Protein AF-A0A2G9X441-F1 (afdb_monomer)

Radius of gyration: 13.85 Å; Cα contacts (8 Å, |Δi|>4): 157; chains: 1; bounding box: 32×36×33 Å

Nearest PDB structures (foldseek):
  3ijd-assembly2_A  TM=2.711E-01  e=7.053E+00  Acetivibrio thermocellus ATCC 27405

Organism: NCBI:txid2023338

InterPro domains:
  IPR052552 YeaO-like [PF22752] (8-119)
  IPR052552 YeaO-like [PTHR36849] (8-117)

Structure (mmCIF, N/CA/C/O backbone):
data_AF-A0A2G9X441-F1
#
_entry.id   AF-A0A2G9X441-F1
#
loop_
_atom_site.group_PDB
_atom_site.id
_atom_site.type_symbol
_atom_site.label_atom_id
_atom_site.label_alt_id
_atom_site.label_comp_id
_atom_site.label_asym_id
_atom_site.label_entity_id
_atom_site.label_seq_id
_atom_site.pdbx_PDB_ins_code
_atom_site.Cartn_x
_atom_site.Cartn_y
_atom_site.Cartn_z
_atom_site.occupancy
_atom_site.B_iso_or_equiv
_atom_site.auth_seq_id
_atom_site.auth_comp_id
_atom_site.auth_asym_id
_atom_site.auth_atom_id
_atom_site.pdbx_PDB_model_num
ATOM 1 N N . MET A 1 1 ? -4.594 18.117 15.172 1.00 55.75 1 MET A N 1
ATOM 2 C CA . MET A 1 1 ? -5.481 16.951 14.947 1.00 55.75 1 MET A CA 1
ATOM 3 C C . MET A 1 1 ? -4.735 15.705 15.397 1.00 55.75 1 MET A C 1
ATOM 5 O O . MET A 1 1 ? -3.513 15.711 15.325 1.00 55.75 1 MET A O 1
ATOM 9 N N . ALA A 1 2 ? -5.420 14.692 15.931 1.00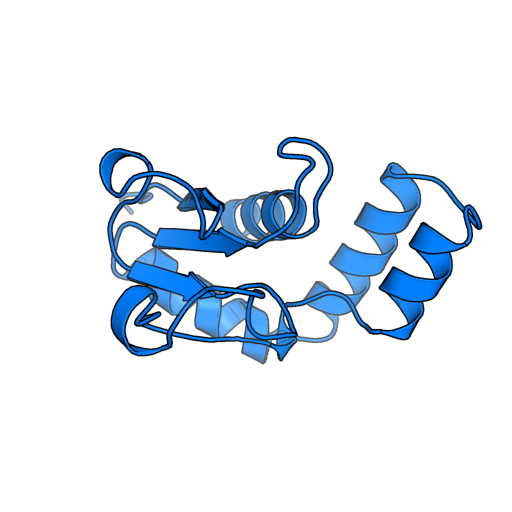 64.19 2 ALA A N 1
ATOM 10 C CA . ALA A 1 2 ? -4.759 13.449 16.327 1.00 64.19 2 ALA A CA 1
ATOM 11 C C . ALA A 1 2 ? -4.332 12.679 15.069 1.00 64.19 2 ALA A C 1
ATOM 13 O O . ALA A 1 2 ? -5.154 12.456 14.184 1.00 64.19 2 ALA A O 1
ATOM 14 N N . ARG A 1 3 ? -3.053 12.301 14.984 1.00 84.50 3 ARG A N 1
ATOM 15 C CA . ARG A 1 3 ? -2.543 11.442 13.914 1.00 84.50 3 ARG A CA 1
ATOM 16 C C . ARG A 1 3 ? -2.725 9.992 14.342 1.00 84.50 3 ARG A C 1
ATOM 18 O O . ARG A 1 3 ? -2.120 9.556 15.320 1.00 84.50 3 ARG A O 1
ATOM 25 N N . PHE A 1 4 ? -3.595 9.273 13.643 1.00 94.62 4 PHE A N 1
ATOM 26 C CA . PHE A 1 4 ? -3.791 7.847 13.871 1.00 94.62 4 PHE A CA 1
ATOM 27 C C . PHE A 1 4 ? -2.622 7.035 13.293 1.00 94.62 4 PHE A C 1
ATOM 29 O O . PHE A 1 4 ? -1.976 7.486 12.344 1.00 94.62 4 PHE A O 1
ATOM 36 N N . PRO A 1 5 ? -2.327 5.849 13.850 1.00 95.31 5 PRO A N 1
ATOM 37 C CA . PRO A 1 5 ? -1.275 4.994 13.321 1.00 95.31 5 PRO A CA 1
ATOM 38 C C . PRO A 1 5 ? -1.645 4.453 11.932 1.00 95.31 5 PRO A C 1
ATOM 40 O O . PRO A 1 5 ? -2.768 3.990 11.716 1.00 95.31 5 PRO A O 1
ATOM 43 N N . LEU A 1 6 ? -0.668 4.480 11.020 1.00 97.00 6 LEU A N 1
ATOM 44 C CA . LEU A 1 6 ? -0.733 3.866 9.696 1.00 97.00 6 LEU A CA 1
ATOM 45 C C . LEU A 1 6 ? 0.282 2.717 9.622 1.00 97.00 6 LEU A C 1
ATOM 47 O O . LEU A 1 6 ? 1.493 2.933 9.595 1.00 97.00 6 LEU A O 1
ATOM 51 N N . ILE A 1 7 ? -0.218 1.485 9.625 1.00 96.44 7 ILE A N 1
ATOM 52 C CA . ILE A 1 7 ? 0.581 0.261 9.763 1.00 96.44 7 ILE A CA 1
ATOM 53 C C . ILE A 1 7 ? 0.669 -0.447 8.412 1.00 96.44 7 ILE A C 1
ATOM 55 O O . ILE A 1 7 ? -0.285 -0.441 7.641 1.00 96.44 7 ILE A O 1
ATOM 59 N N . VAL A 1 8 ? 1.798 -1.095 8.129 1.00 97.31 8 VAL A N 1
ATOM 60 C CA . VAL A 1 8 ? 1.921 -2.048 7.016 1.00 97.31 8 VAL A CA 1
ATOM 61 C C . VAL A 1 8 ? 1.970 -3.450 7.607 1.00 97.31 8 VAL A C 1
ATOM 63 O O . VAL A 1 8 ? 2.833 -3.737 8.436 1.00 97.31 8 VAL A O 1
ATOM 66 N N . ALA A 1 9 ? 1.066 -4.324 7.173 1.00 96.25 9 ALA A N 1
ATOM 67 C CA . ALA A 1 9 ? 1.029 -5.719 7.598 1.00 96.25 9 ALA A CA 1
ATOM 68 C C . ALA A 1 9 ? 0.872 -6.645 6.394 1.00 96.25 9 ALA A C 1
ATOM 70 O O . ALA A 1 9 ? 0.283 -6.285 5.368 1.00 96.25 9 ALA A O 1
ATOM 71 N N . ARG A 1 10 ? 1.384 -7.872 6.512 1.00 96.31 10 ARG A N 1
ATOM 72 C CA . ARG A 1 10 ? 1.138 -8.878 5.483 1.00 96.31 10 ARG A CA 1
ATOM 73 C C . ARG A 1 10 ? -0.237 -9.497 5.685 1.00 96.31 10 ARG A C 1
ATOM 75 O O . ARG A 1 10 ? -0.662 -9.746 6.803 1.00 96.31 10 ARG A O 1
ATOM 82 N N . VAL A 1 11 ? -0.887 -9.894 4.598 1.00 95.69 11 VAL A N 1
ATOM 83 C CA . VAL A 1 11 ? -2.161 -10.646 4.647 1.00 95.69 11 VAL A CA 1
ATOM 84 C C . VAL A 1 11 ? -2.051 -12.029 5.308 1.00 95.69 11 VAL A C 1
ATOM 86 O O . VAL A 1 11 ? -3.058 -12.695 5.551 1.00 95.69 11 VAL A O 1
ATOM 89 N N . TYR A 1 12 ? -0.821 -12.482 5.548 1.00 93.81 12 TYR A N 1
ATOM 90 C CA . TYR A 1 12 ? -0.497 -13.738 6.218 1.00 93.81 12 TYR A CA 1
ATOM 91 C C . TYR A 1 12 ? -0.138 -13.541 7.693 1.00 93.81 12 TYR A C 1
ATOM 93 O O . TYR A 1 12 ? -0.024 -14.538 8.404 1.00 93.81 12 TYR A O 1
ATOM 101 N N . ASP A 1 13 ? 0.052 -12.293 8.125 1.00 92.88 13 ASP A N 1
ATOM 102 C CA . ASP A 1 13 ? 0.388 -11.967 9.506 1.00 92.88 13 ASP A CA 1
ATOM 103 C C . ASP A 1 13 ? -0.805 -12.238 10.429 1.00 92.88 13 ASP A C 1
ATOM 105 O O . ASP A 1 13 ? -1.958 -12.269 9.972 1.00 92.88 13 ASP A O 1
ATOM 109 N N . PRO A 1 14 ? -0.543 -12.498 11.719 1.00 89.50 14 PRO A N 1
ATOM 110 C CA . PRO A 1 14 ? -1.606 -12.752 12.671 1.00 89.50 14 PRO A CA 1
ATOM 111 C C . PRO A 1 14 ? -2.349 -11.433 13.002 1.00 89.50 14 PRO A C 1
ATOM 113 O O . PRO A 1 14 ? -1.775 -10.353 12.844 1.00 89.50 14 PRO A O 1
ATOM 116 N N . PRO A 1 15 ? -3.630 -11.478 13.417 1.00 85.31 15 PRO A N 1
ATOM 117 C CA . PRO A 1 15 ? -4.471 -10.281 13.560 1.00 85.31 15 PRO A CA 1
ATOM 118 C C . PRO A 1 15 ? -3.916 -9.201 14.499 1.00 85.31 15 PRO A C 1
ATOM 120 O O . PRO A 1 15 ? -4.233 -8.028 14.340 1.00 85.31 15 PRO A O 1
ATOM 123 N N . GLU A 1 16 ? -3.072 -9.577 15.458 1.00 88.75 16 GLU A N 1
ATOM 124 C CA . GLU A 1 16 ? -2.440 -8.682 16.430 1.00 88.75 16 GLU A CA 1
ATOM 125 C C . GLU A 1 16 ? -1.468 -7.687 15.778 1.00 88.75 16 GLU A C 1
ATOM 127 O O . GLU A 1 16 ? -1.114 -6.682 16.391 1.00 88.75 16 GLU A O 1
ATOM 132 N N . SER A 1 17 ? -1.041 -7.935 14.533 1.00 84.88 17 SER A N 1
ATOM 133 C CA . SER A 1 17 ? -0.222 -6.997 13.761 1.00 84.88 17 SER A CA 1
ATOM 134 C C . SER A 1 17 ? -1.041 -5.915 13.047 1.00 84.88 17 SER A C 1
ATOM 136 O O . SER A 1 17 ? -0.475 -5.154 12.262 1.00 84.88 17 SER A O 1
ATOM 138 N N . MET A 1 18 ? -2.364 -5.891 13.226 1.00 91.69 18 MET A N 1
ATOM 139 C CA . MET A 1 18 ? -3.292 -5.037 12.486 1.00 91.69 18 MET A CA 1
ATOM 140 C C . MET A 1 18 ? -4.114 -4.176 13.449 1.00 91.69 18 MET A C 1
ATOM 142 O O . MET A 1 18 ? -4.438 -4.583 14.563 1.00 91.69 18 MET A O 1
ATOM 146 N N . ALA A 1 19 ? -4.464 -2.970 13.013 1.00 93.62 19 ALA A N 1
ATOM 147 C CA . ALA A 1 19 ? -5.344 -2.067 13.741 1.00 93.62 19 ALA A CA 1
ATOM 148 C C . ALA A 1 19 ? -6.231 -1.256 12.789 1.00 93.62 19 ALA A C 1
ATOM 150 O O . ALA A 1 19 ? -5.793 -0.820 11.721 1.00 93.62 19 ALA A O 1
ATOM 151 N N . GLY A 1 20 ? -7.463 -1.009 13.238 1.00 96.25 20 GLY A N 1
ATOM 152 C CA . GLY A 1 20 ? -8.451 -0.194 12.536 1.00 96.25 20 GLY A CA 1
ATOM 153 C C . GLY A 1 20 ? -8.839 -0.749 11.169 1.00 96.25 20 GLY A C 1
ATOM 154 O O . GLY A 1 20 ? -9.062 -1.948 11.040 1.00 96.25 20 GLY A O 1
ATOM 155 N N . ALA A 1 21 ? -8.977 0.130 10.175 1.00 97.69 21 ALA A N 1
ATOM 156 C CA . ALA A 1 21 ? -9.466 -0.253 8.854 1.00 97.69 21 ALA A CA 1
ATOM 157 C C . ALA A 1 21 ? -8.397 -0.993 8.037 1.00 97.69 21 ALA A C 1
ATOM 159 O O . ALA A 1 21 ? -7.223 -0.622 8.030 1.00 97.69 21 ALA A O 1
ATOM 160 N N . HIS A 1 22 ? -8.814 -2.017 7.305 1.00 97.88 22 HIS A N 1
ATOM 161 C CA . HIS A 1 22 ? -7.962 -2.870 6.489 1.00 97.88 22 HIS A CA 1
ATOM 162 C C . HIS A 1 22 ? -8.060 -2.489 5.008 1.00 97.88 22 HIS A C 1
ATOM 164 O O . HIS A 1 22 ? -9.048 -2.793 4.338 1.00 97.88 22 HIS A O 1
ATOM 170 N N . LEU A 1 23 ? -7.009 -1.870 4.468 1.00 98.31 23 LEU A N 1
ATOM 171 C CA . LEU A 1 23 ? -6.921 -1.507 3.051 1.00 98.31 23 LEU A CA 1
ATOM 172 C C . LEU A 1 23 ? -6.038 -2.518 2.319 1.00 98.31 23 LEU A C 1
ATOM 174 O O . LEU A 1 23 ? -4.835 -2.578 2.566 1.00 98.31 23 LEU A O 1
ATOM 178 N N . LEU A 1 24 ? -6.594 -3.303 1.392 1.00 98.12 24 LEU A N 1
ATOM 179 C CA . LEU A 1 24 ? -5.774 -4.156 0.526 1.00 98.12 24 LEU A CA 1
ATOM 180 C C . LEU A 1 24 ? -5.063 -3.281 -0.508 1.00 98.12 24 LEU A C 1
ATOM 182 O O . LEU A 1 24 ? -5.708 -2.695 -1.372 1.00 98.12 24 LEU A O 1
ATOM 186 N N . VAL A 1 25 ? -3.735 -3.221 -0.453 1.00 97.69 25 VAL A N 1
ATOM 187 C CA . VAL A 1 25 ? -2.915 -2.372 -1.336 1.00 97.69 25 VAL A CA 1
ATOM 188 C C . VAL A 1 25 ? -2.055 -3.186 -2.297 1.00 97.69 25 VAL A C 1
ATOM 190 O O . VAL A 1 25 ? -1.025 -2.733 -2.783 1.00 97.69 25 VAL A O 1
ATOM 193 N N . ASP A 1 26 ? -2.504 -4.394 -2.626 1.00 96.25 26 ASP A N 1
ATOM 194 C CA . ASP A 1 26 ? -1.984 -5.162 -3.751 1.00 96.25 26 ASP A CA 1
ATOM 195 C C . ASP A 1 26 ? -2.969 -5.121 -4.907 1.00 96.25 26 ASP A C 1
ATOM 197 O O . ASP A 1 26 ? -4.170 -5.287 -4.723 1.00 96.25 26 ASP A O 1
ATOM 201 N N . ARG A 1 27 ? -2.479 -4.973 -6.139 1.00 93.94 27 ARG A N 1
ATOM 202 C CA . ARG A 1 27 ? -3.363 -4.932 -7.315 1.00 93.94 27 ARG A CA 1
ATOM 203 C C . ARG A 1 27 ? -4.161 -6.224 -7.505 1.00 93.94 27 ARG A C 1
ATOM 205 O O . ARG A 1 27 ? -5.281 -6.206 -8.019 1.00 93.94 27 ARG A O 1
ATOM 212 N N . LEU A 1 28 ? -3.546 -7.348 -7.146 1.00 93.50 28 LEU A N 1
ATOM 213 C CA . LEU A 1 28 ? -4.103 -8.686 -7.287 1.00 93.50 28 LEU A CA 1
ATOM 214 C C . LEU A 1 28 ? -4.508 -9.224 -5.923 1.00 93.50 28 LEU A C 1
ATOM 216 O O . LEU A 1 28 ? -3.903 -8.903 -4.906 1.00 93.50 28 LEU A O 1
ATOM 220 N N . TRP A 1 29 ? -5.527 -10.077 -5.928 1.00 95.44 29 TRP A N 1
ATOM 221 C CA . TRP A 1 29 ? -5.929 -10.772 -4.719 1.00 95.44 29 TRP A CA 1
ATOM 222 C C . TRP A 1 29 ? -4.802 -11.718 -4.252 1.00 95.44 29 TRP A C 1
ATOM 224 O O . TRP A 1 29 ? -4.274 -12.463 -5.088 1.00 95.44 29 TRP A O 1
ATOM 234 N N . PRO A 1 30 ? -4.431 -11.731 -2.957 1.00 94.88 30 PRO A N 1
ATOM 235 C CA . PRO A 1 30 ? -3.364 -12.591 -2.461 1.00 94.88 30 PRO A CA 1
ATOM 236 C C . PRO A 1 30 ? -3.665 -14.080 -2.638 1.00 94.88 30 PRO A C 1
ATOM 238 O O . PRO A 1 30 ? -4.780 -14.551 -2.399 1.00 94.88 30 PRO A O 1
ATOM 241 N N . ARG A 1 31 ? -2.648 -14.851 -3.025 1.00 94.75 31 ARG A N 1
ATOM 242 C CA . ARG A 1 31 ? -2.788 -16.300 -3.220 1.00 94.75 31 ARG A CA 1
ATOM 243 C C . ARG A 1 31 ? -3.056 -17.003 -1.888 1.00 94.75 31 ARG A C 1
ATOM 245 O O . ARG A 1 31 ? -2.485 -16.652 -0.865 1.00 94.75 31 ARG A O 1
ATOM 252 N N . GLY A 1 32 ? -3.923 -18.015 -1.908 1.00 95.00 32 GLY A N 1
ATOM 253 C CA . GLY A 1 32 ? -4.225 -18.831 -0.723 1.00 95.00 32 GLY A CA 1
ATOM 254 C C . GLY A 1 32 ? -5.027 -18.120 0.375 1.00 95.00 32 GLY A C 1
ATOM 255 O O . GLY A 1 32 ? -5.303 -18.722 1.410 1.00 95.00 32 GLY A O 1
ATOM 256 N N . ILE A 1 33 ? -5.440 -16.867 0.166 1.00 94.44 33 ILE A N 1
ATOM 257 C CA . ILE A 1 33 ? -6.291 -16.125 1.096 1.00 94.44 33 ILE A CA 1
ATOM 258 C C . ILE A 1 33 ? -7.722 -16.115 0.566 1.00 94.44 33 ILE A C 1
ATOM 260 O O . ILE A 1 33 ? -7.965 -15.756 -0.583 1.00 94.44 33 ILE A O 1
ATOM 264 N N . SER A 1 34 ? -8.699 -16.496 1.388 1.00 93.06 34 SER A N 1
ATOM 265 C CA . SER A 1 34 ? -10.110 -16.410 1.004 1.00 93.06 34 SER A CA 1
ATOM 266 C C . SER A 1 34 ? -10.657 -14.995 1.225 1.00 93.06 34 SER A C 1
ATOM 268 O O . SER A 1 34 ? -10.233 -14.285 2.139 1.00 93.06 34 SER A O 1
ATOM 270 N N . LYS A 1 35 ? -11.662 -14.590 0.435 1.00 88.81 35 LYS A N 1
ATOM 271 C CA . LYS A 1 35 ? -12.381 -13.317 0.647 1.00 88.81 35 LYS A CA 1
ATOM 272 C C . LYS A 1 35 ? -12.999 -13.218 2.039 1.00 88.81 35 LYS A C 1
ATOM 274 O O . LYS A 1 35 ? -12.982 -12.151 2.638 1.00 88.81 35 LYS A O 1
ATOM 279 N N . ALA A 1 36 ? -13.495 -14.344 2.552 1.00 89.31 36 ALA A N 1
ATOM 280 C CA . ALA A 1 36 ? -14.085 -14.435 3.881 1.00 89.31 36 ALA A CA 1
ATOM 281 C C . ALA A 1 36 ? -13.062 -14.257 5.011 1.00 89.31 36 ALA A C 1
ATOM 283 O O . ALA A 1 36 ? -13.454 -13.795 6.078 1.00 89.31 36 ALA A O 1
ATOM 284 N N . ARG A 1 37 ? -11.791 -14.610 4.775 1.00 87.44 37 ARG A N 1
ATOM 285 C CA . ARG A 1 37 ? -10.692 -14.405 5.724 1.00 87.44 37 ARG A CA 1
ATOM 286 C C . ARG A 1 37 ? -10.199 -12.961 5.715 1.00 87.44 37 ARG A C 1
ATOM 288 O O . ARG A 1 37 ? -10.007 -12.403 6.782 1.00 87.44 37 ARG A O 1
ATOM 295 N N . LEU A 1 38 ? -9.964 -12.383 4.534 1.00 89.81 38 LEU A N 1
ATOM 296 C CA . LEU A 1 38 ? -9.308 -11.074 4.446 1.00 89.81 38 LEU A CA 1
ATOM 297 C C . LEU A 1 38 ? -10.246 -9.900 4.718 1.00 89.81 38 LEU A C 1
ATOM 299 O O . LEU A 1 38 ? -9.828 -8.961 5.376 1.00 89.81 38 LEU A O 1
ATOM 303 N N . ARG A 1 39 ? -11.474 -9.954 4.174 1.00 91.94 39 ARG A N 1
ATOM 304 C CA . ARG A 1 39 ? -12.529 -8.927 4.302 1.00 91.94 39 ARG A CA 1
ATOM 305 C C . ARG A 1 39 ? -11.982 -7.493 4.440 1.00 91.94 39 ARG A C 1
ATOM 307 O O . ARG A 1 39 ? -12.215 -6.873 5.472 1.00 91.94 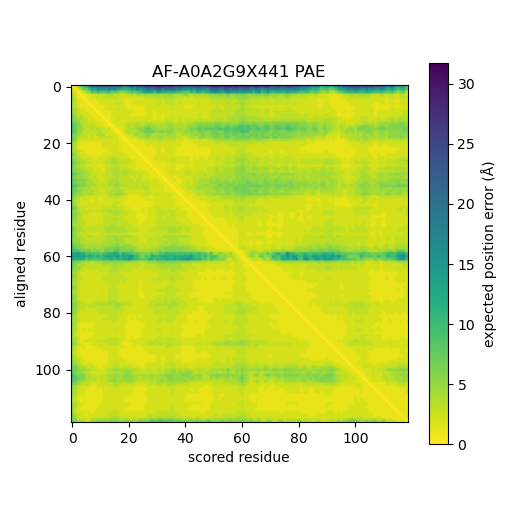39 ARG A O 1
ATOM 314 N N . PRO A 1 40 ? -11.236 -6.985 3.442 1.00 96.38 40 PRO A N 1
ATOM 315 C CA . PRO A 1 40 ? -10.722 -5.629 3.529 1.00 96.38 40 PRO A CA 1
ATOM 316 C C . PRO A 1 40 ? -11.890 -4.635 3.500 1.00 96.38 40 PRO A C 1
ATOM 318 O O . PRO A 1 40 ? -12.854 -4.841 2.756 1.00 96.38 40 PRO A O 1
ATOM 321 N N . ASP A 1 41 ? -11.782 -3.567 4.283 1.00 97.94 41 ASP A N 1
ATOM 322 C CA . ASP A 1 41 ? -12.727 -2.448 4.280 1.00 97.94 41 ASP A CA 1
ATOM 323 C C . ASP A 1 41 ? -12.666 -1.676 2.957 1.00 97.94 41 ASP A C 1
ATOM 325 O O . ASP A 1 41 ? -13.668 -1.124 2.501 1.00 97.94 41 ASP A O 1
ATOM 329 N N . ASP A 1 42 ? -11.497 -1.682 2.305 1.00 98.00 42 ASP A N 1
ATOM 330 C CA . ASP A 1 42 ? -11.324 -1.121 0.971 1.00 98.00 42 ASP A CA 1
ATOM 331 C C . ASP A 1 42 ? -10.232 -1.828 0.148 1.00 98.00 42 ASP A C 1
ATOM 333 O O . ASP A 1 42 ? -9.319 -2.468 0.673 1.00 98.00 42 ASP A O 1
ATOM 337 N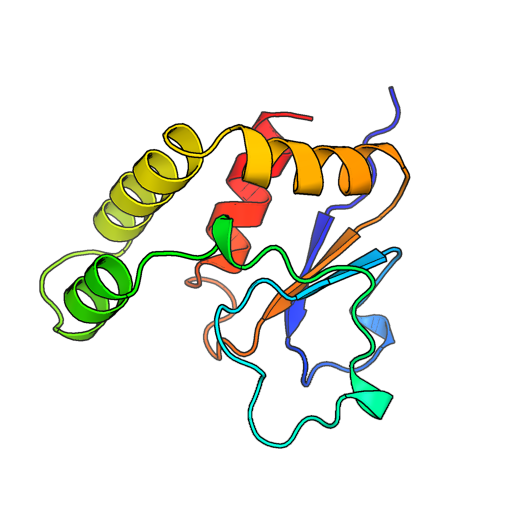 N . TRP A 1 43 ? -10.300 -1.673 -1.174 1.00 97.69 43 TRP A N 1
ATOM 338 C CA . TRP A 1 43 ? -9.307 -2.178 -2.119 1.00 97.69 43 TRP A CA 1
ATOM 339 C C . TRP A 1 43 ? -8.965 -1.124 -3.190 1.00 97.69 43 TRP A C 1
ATOM 341 O O . TRP A 1 43 ? -9.377 -1.268 -4.348 1.00 97.69 43 TRP A O 1
ATOM 351 N N . PRO A 1 44 ? -8.213 -0.063 -2.829 1.00 96.69 44 PRO A N 1
ATOM 352 C CA . PRO A 1 44 ? -7.830 1.015 -3.741 1.00 96.69 44 PRO A CA 1
ATOM 353 C C . PRO A 1 44 ? -6.710 0.554 -4.690 1.00 96.69 44 PRO A C 1
ATOM 355 O O . PRO A 1 44 ? -5.534 0.863 -4.526 1.00 96.69 44 PRO A O 1
ATOM 358 N N . LYS A 1 45 ? -7.050 -0.229 -5.716 1.00 96.12 45 LYS A N 1
ATOM 359 C CA . LYS A 1 45 ? -6.075 -0.763 -6.690 1.00 96.12 45 LYS A CA 1
ATOM 360 C C . LYS A 1 45 ? -5.313 0.331 -7.431 1.00 96.12 45 LYS A C 1
ATOM 362 O O . LYS A 1 45 ? -4.237 0.083 -7.974 1.00 96.12 45 LYS A O 1
ATOM 367 N N . GLU A 1 46 ? -5.898 1.511 -7.506 1.00 96.69 46 GLU A N 1
ATOM 368 C CA . GLU A 1 46 ? -5.400 2.667 -8.224 1.00 96.69 46 GLU A CA 1
ATOM 369 C C . GLU A 1 46 ? -4.226 3.350 -7.514 1.00 96.69 46 GLU A C 1
ATOM 371 O O . GLU A 1 46 ? -3.476 4.055 -8.182 1.00 96.69 46 GLU A O 1
ATOM 376 N N . VAL A 1 47 ? -4.021 3.106 -6.209 1.00 97.44 47 VAL A N 1
ATOM 377 C CA . VAL A 1 47 ? -2.796 3.539 -5.513 1.00 97.44 47 VAL A CA 1
ATOM 378 C C . VAL A 1 47 ? -1.659 2.532 -5.634 1.00 97.44 47 VAL A C 1
ATOM 380 O O . VAL A 1 47 ? -0.594 2.788 -5.111 1.00 97.44 47 VAL A O 1
ATOM 383 N N . THR A 1 48 ? -1.853 1.380 -6.278 1.00 96.94 48 THR A N 1
ATOM 384 C CA . THR A 1 48 ? -0.791 0.366 -6.417 1.00 96.94 48 THR A CA 1
ATOM 385 C C . THR A 1 48 ? 0.098 0.670 -7.620 1.00 96.94 48 THR A C 1
ATOM 387 O O . THR A 1 48 ? -0.418 1.188 -8.615 1.00 96.94 48 THR A O 1
ATOM 390 N N . PRO A 1 49 ? 1.398 0.312 -7.587 1.00 97.00 49 PRO A N 1
ATOM 391 C CA . PRO A 1 49 ? 2.292 0.592 -8.701 1.00 97.00 49 PRO A CA 1
ATOM 392 C C . PRO A 1 49 ? 1.789 -0.085 -9.975 1.00 97.00 49 PRO A C 1
ATOM 394 O O . PRO A 1 49 ? 1.249 -1.206 -9.950 1.00 97.00 49 PRO A O 1
ATOM 397 N N . SER A 1 50 ? 1.974 0.587 -11.106 1.00 96.50 50 SER A N 1
ATOM 398 C CA . SER A 1 50 ? 1.508 0.088 -12.392 1.00 96.50 50 SER A CA 1
ATOM 399 C C . SER A 1 50 ? 2.136 -1.265 -12.742 1.00 96.50 50 SER A C 1
ATOM 401 O O . SER A 1 50 ? 3.161 -1.703 -12.209 1.00 96.50 50 SER A O 1
ATOM 403 N N . THR A 1 51 ? 1.501 -1.995 -13.660 1.00 94.81 51 THR A N 1
ATOM 404 C CA . THR A 1 51 ? 2.089 -3.240 -14.174 1.00 94.81 51 THR A CA 1
ATOM 405 C C . THR A 1 51 ? 3.430 -2.981 -14.856 1.00 94.81 51 THR A C 1
ATOM 407 O O . THR A 1 51 ? 4.350 -3.761 -14.637 1.00 94.81 51 THR A O 1
ATOM 410 N N . ALA A 1 52 ? 3.554 -1.882 -15.606 1.00 95.56 52 ALA A N 1
ATOM 411 C CA . ALA A 1 52 ? 4.794 -1.515 -16.280 1.00 95.56 52 ALA A CA 1
ATOM 412 C C . ALA A 1 52 ? 5.919 -1.236 -15.274 1.00 95.56 52 ALA A C 1
ATOM 414 O O . ALA A 1 52 ? 7.000 -1.805 -15.406 1.00 95.56 52 ALA A O 1
ATOM 415 N N . LEU A 1 53 ? 5.649 -0.451 -14.224 1.00 95.88 53 LEU A N 1
ATOM 416 C CA . LEU A 1 53 ? 6.646 -0.132 -13.202 1.00 95.88 53 LEU A CA 1
ATOM 417 C C . LEU A 1 53 ? 7.107 -1.378 -12.431 1.00 95.88 53 LEU A C 1
ATOM 419 O O . LEU A 1 53 ? 8.303 -1.576 -12.223 1.00 95.88 53 LEU A O 1
ATOM 423 N N . ARG A 1 54 ? 6.172 -2.262 -12.059 1.00 92.81 54 ARG A N 1
ATOM 424 C CA . ARG A 1 54 ? 6.509 -3.539 -11.408 1.00 92.81 54 ARG A CA 1
ATOM 425 C C . ARG A 1 54 ? 7.348 -4.443 -12.309 1.00 92.81 54 ARG A C 1
ATOM 427 O O . ARG A 1 54 ? 8.310 -5.034 -11.836 1.00 92.81 54 ARG A O 1
ATOM 434 N N . GLN A 1 55 ? 6.991 -4.566 -13.589 1.00 93.38 55 GLN A N 1
ATOM 435 C CA . GLN A 1 55 ? 7.749 -5.376 -14.549 1.00 93.38 55 GLN A CA 1
ATOM 436 C C . GLN A 1 55 ? 9.159 -4.831 -14.759 1.00 93.38 55 GLN A C 1
ATOM 438 O O . GLN A 1 55 ? 10.104 -5.609 -14.770 1.00 93.38 55 GLN A O 1
ATOM 443 N N . TRP A 1 56 ? 9.295 -3.510 -14.878 1.00 95.50 56 TRP A N 1
ATOM 444 C CA . TRP A 1 56 ? 10.587 -2.846 -14.992 1.00 95.50 56 TRP A CA 1
ATOM 445 C C . TRP A 1 56 ? 11.480 -3.139 -13.776 1.00 95.50 56 TRP A C 1
ATOM 447 O O . TRP A 1 56 ? 12.608 -3.592 -13.946 1.00 95.50 56 TRP A O 1
ATOM 457 N N . PHE A 1 57 ? 10.962 -2.985 -12.554 1.00 91.19 57 PHE A N 1
ATOM 458 C CA . PHE A 1 57 ? 11.747 -3.238 -11.341 1.00 91.19 57 PHE A CA 1
ATOM 459 C C . PHE A 1 57 ? 12.140 -4.715 -11.186 1.00 91.19 57 PHE A C 1
ATOM 461 O O . PHE A 1 57 ? 13.277 -5.018 -10.847 1.00 91.19 57 PHE A O 1
ATOM 468 N N . HIS A 1 58 ? 11.230 -5.645 -11.497 1.00 88.19 58 HIS A N 1
ATOM 469 C CA . HIS A 1 58 ? 11.506 -7.087 -11.434 1.00 88.19 58 HIS A CA 1
ATOM 470 C C . HIS A 1 58 ? 12.396 -7.617 -12.565 1.00 88.19 58 HIS A C 1
ATOM 472 O O . HIS A 1 58 ? 12.837 -8.759 -12.489 1.00 88.19 58 HIS A O 1
ATOM 478 N N . ALA A 1 59 ? 12.643 -6.825 -13.608 1.00 91.81 59 ALA A N 1
ATOM 479 C CA . ALA A 1 59 ? 13.595 -7.151 -14.664 1.00 91.81 59 ALA A CA 1
ATOM 480 C C . ALA A 1 59 ? 15.029 -6.692 -14.325 1.00 91.81 59 ALA A C 1
ATOM 482 O O . ALA A 1 59 ? 15.857 -6.611 -15.230 1.00 91.81 59 ALA A 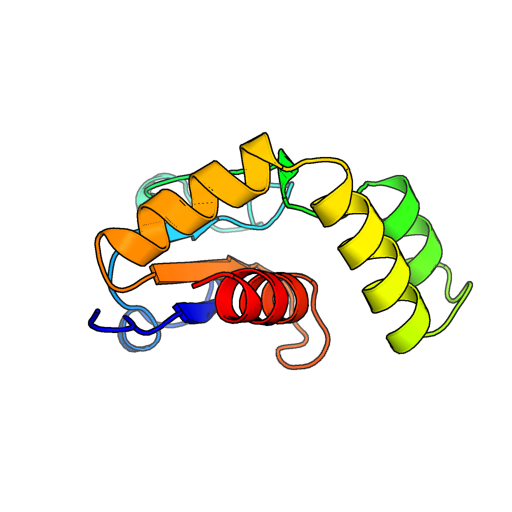O 1
ATOM 483 N N . ASP A 1 60 ? 15.297 -6.332 -13.060 1.00 85.50 60 ASP A N 1
ATOM 484 C CA . ASP A 1 60 ? 16.557 -5.744 -12.582 1.00 85.50 60 ASP A CA 1
ATOM 485 C C . ASP A 1 60 ? 16.980 -4.495 -13.383 1.00 85.50 60 ASP A C 1
ATOM 487 O O . ASP A 1 60 ? 18.158 -4.152 -13.483 1.00 85.50 60 ASP A O 1
ATOM 491 N N . ALA A 1 61 ? 16.004 -3.789 -13.969 1.00 82.62 61 ALA A N 1
ATOM 492 C CA . ALA A 1 61 ? 16.242 -2.661 -14.867 1.00 82.62 61 ALA A CA 1
ATOM 493 C C . ALA A 1 61 ? 16.473 -1.324 -14.137 1.00 82.62 61 ALA A C 1
ATOM 495 O O . ALA A 1 61 ? 16.579 -0.285 -14.792 1.00 82.62 61 ALA A O 1
ATOM 496 N N . GLY A 1 62 ? 16.555 -1.337 -12.803 1.00 86.94 62 GLY A N 1
ATOM 497 C CA . GLY A 1 62 ? 16.981 -0.189 -12.009 1.00 86.94 62 GLY A CA 1
ATOM 498 C C . GLY A 1 62 ? 17.016 -0.446 -10.512 1.00 86.94 62 GLY A C 1
ATOM 499 O O . GLY A 1 62 ? 17.009 -1.585 -10.051 1.00 86.94 62 GLY A O 1
ATOM 500 N N . SER A 1 63 ? 17.105 0.640 -9.748 1.00 93.31 63 SER A N 1
ATOM 501 C CA . SER A 1 63 ? 17.376 0.584 -8.307 1.00 93.31 63 SER A CA 1
ATOM 502 C C . SER A 1 63 ? 16.124 0.795 -7.448 1.00 93.31 63 SER A C 1
ATOM 504 O O . SER A 1 63 ? 15.126 1.357 -7.897 1.00 93.31 63 SER A O 1
ATOM 506 N N . TRP A 1 64 ? 16.176 0.382 -6.177 1.00 93.50 64 TRP A N 1
ATOM 507 C CA . TRP A 1 64 ? 15.088 0.630 -5.223 1.00 93.50 64 TRP A CA 1
ATOM 508 C C . TRP A 1 64 ? 14.739 2.126 -5.050 1.00 93.50 64 TRP A C 1
ATOM 510 O O . TRP A 1 64 ? 13.552 2.457 -5.101 1.00 93.50 64 TRP A O 1
ATOM 520 N N . PRO A 1 65 ? 15.711 3.055 -4.906 1.00 95.94 65 PRO A N 1
ATOM 521 C CA . PRO A 1 65 ? 15.415 4.491 -4.880 1.00 95.94 65 PRO A CA 1
ATOM 522 C C . PRO A 1 65 ? 14.675 4.981 -6.130 1.00 95.94 6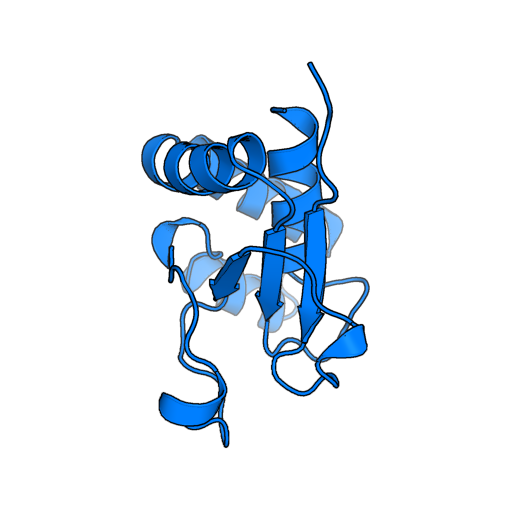5 PRO A C 1
ATOM 524 O O . PRO A 1 65 ? 13.739 5.768 -6.033 1.00 95.94 65 PRO A O 1
ATOM 527 N N . GLU A 1 66 ? 15.054 4.470 -7.298 1.00 96.88 66 GLU A N 1
ATOM 528 C CA . GLU A 1 66 ? 14.444 4.845 -8.573 1.00 96.88 66 GLU A CA 1
ATOM 529 C C . GLU A 1 66 ? 13.020 4.275 -8.716 1.00 96.88 66 GLU A C 1
ATOM 531 O O . GLU A 1 66 ? 12.120 4.941 -9.228 1.00 96.88 66 GLU A O 1
ATOM 536 N N . PHE A 1 67 ? 12.777 3.062 -8.205 1.00 96.88 67 PHE A N 1
ATOM 537 C CA . PHE A 1 67 ? 11.425 2.512 -8.088 1.00 96.88 67 PHE A CA 1
ATOM 538 C C . PHE A 1 67 ? 10.534 3.386 -7.200 1.00 96.88 67 PHE A C 1
ATOM 540 O O . PHE A 1 67 ? 9.397 3.670 -7.579 1.00 96.88 67 PHE A O 1
ATOM 547 N N . ARG A 1 68 ? 11.053 3.839 -6.049 1.00 97.50 68 ARG A N 1
ATOM 548 C CA . ARG A 1 68 ? 10.339 4.758 -5.153 1.00 97.50 68 ARG A CA 1
ATOM 549 C C . ARG A 1 68 ? 9.958 6.044 -5.878 1.00 97.50 68 ARG A C 1
ATOM 551 O O . ARG A 1 68 ? 8.780 6.379 -5.882 1.00 97.50 68 ARG A O 1
ATOM 558 N N . GLU A 1 69 ? 10.910 6.715 -6.521 1.00 98.00 69 GLU A N 1
ATOM 559 C CA . GLU A 1 69 ? 10.660 7.972 -7.239 1.00 98.00 69 GLU A CA 1
ATOM 560 C C . GLU A 1 69 ? 9.569 7.813 -8.308 1.00 98.00 69 GLU A C 1
ATOM 562 O O . GLU A 1 69 ? 8.611 8.587 -8.363 1.00 98.00 69 GLU A O 1
ATOM 567 N N . ARG A 1 70 ? 9.662 6.762 -9.131 1.00 98.31 70 ARG A N 1
ATOM 568 C CA . ARG A 1 70 ? 8.658 6.501 -10.170 1.00 98.31 70 ARG A CA 1
ATOM 569 C C . ARG A 1 70 ? 7.286 6.178 -9.598 1.00 98.31 70 ARG A C 1
ATOM 571 O O . ARG A 1 70 ? 6.284 6.631 -10.143 1.00 98.31 70 ARG A O 1
ATOM 578 N N . TYR A 1 71 ? 7.224 5.411 -8.516 1.00 98.44 71 TYR A N 1
ATOM 579 C CA . TYR A 1 71 ? 5.953 5.080 -7.882 1.00 98.44 71 TYR A CA 1
ATOM 580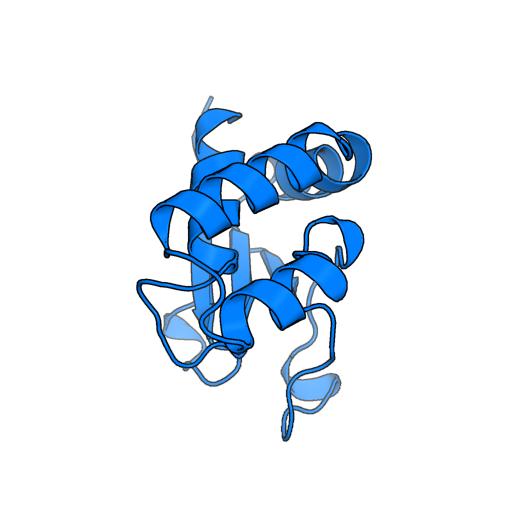 C C . TYR A 1 71 ? 5.314 6.305 -7.219 1.00 98.44 71 TYR A C 1
ATOM 582 O O . TYR A 1 71 ? 4.116 6.533 -7.360 1.00 98.44 71 TYR A O 1
ATOM 590 N N . GLU A 1 72 ? 6.108 7.146 -6.562 1.00 98.44 72 GLU A N 1
ATOM 591 C CA . GLU A 1 72 ? 5.657 8.425 -6.014 1.00 98.44 72 GLU A CA 1
ATOM 592 C C . GLU A 1 72 ? 5.115 9.359 -7.113 1.00 98.44 72 GLU A C 1
ATOM 594 O O . GLU A 1 72 ? 4.089 10.013 -6.916 1.00 98.44 72 GLU A O 1
ATOM 599 N N . ALA A 1 73 ? 5.714 9.354 -8.308 1.00 98.56 73 ALA A N 1
ATOM 600 C CA . ALA A 1 73 ? 5.169 10.060 -9.468 1.00 98.56 73 ALA A CA 1
ATOM 601 C C . ALA A 1 73 ? 3.815 9.485 -9.938 1.00 98.56 73 ALA A C 1
ATOM 603 O O . ALA A 1 73 ? 2.904 10.253 -10.258 1.00 98.56 73 ALA A O 1
ATOM 604 N N . GLU A 1 74 ? 3.637 8.157 -9.936 1.00 98.50 74 GLU A N 1
ATOM 605 C CA . GLU A 1 74 ? 2.338 7.524 -10.224 1.00 98.50 74 GLU A CA 1
ATOM 606 C C . GLU A 1 74 ? 1.268 7.916 -9.189 1.00 98.50 74 GLU A C 1
ATOM 608 O O . GLU A 1 74 ? 0.127 8.204 -9.557 1.00 98.50 74 GLU A O 1
ATOM 613 N N . LEU A 1 75 ? 1.636 7.992 -7.905 1.00 98.50 75 LEU A N 1
ATOM 614 C CA . LEU A 1 75 ? 0.745 8.440 -6.832 1.00 98.50 75 LEU A CA 1
ATOM 615 C C . LEU A 1 75 ? 0.367 9.919 -6.987 1.00 98.50 75 LEU A C 1
ATOM 617 O O . LEU A 1 75 ? -0.802 10.276 -6.834 1.00 98.50 75 LEU A O 1
ATOM 621 N N . ALA A 1 76 ? 1.328 10.783 -7.326 1.00 98.25 76 ALA A N 1
ATOM 622 C CA . ALA A 1 76 ? 1.084 12.202 -7.586 1.00 98.25 76 ALA A CA 1
ATOM 623 C C . ALA A 1 76 ? 0.137 12.426 -8.773 1.00 98.25 76 ALA A C 1
ATOM 625 O O . ALA A 1 76 ? -0.697 13.330 -8.739 1.00 98.25 76 ALA A O 1
ATOM 626 N N . ALA A 1 77 ? 0.234 11.580 -9.800 1.00 98.12 77 ALA A N 1
ATOM 627 C CA . ALA A 1 77 ? -0.649 11.608 -10.960 1.00 98.12 77 ALA A CA 1
ATOM 628 C C . ALA A 1 77 ? -2.070 11.088 -10.663 1.00 98.12 77 ALA A C 1
ATOM 630 O O . ALA A 1 77 ? -2.951 11.208 -11.516 1.00 98.12 77 ALA A O 1
ATOM 631 N N . ASN A 1 78 ? -2.318 10.532 -9.471 1.00 97.12 78 ASN A N 1
ATOM 632 C CA . ASN A 1 78 ? -3.603 9.954 -9.089 1.00 97.12 78 ASN A CA 1
ATOM 633 C C . ASN A 1 78 ? -4.130 10.472 -7.733 1.00 97.12 78 ASN A C 1
ATOM 635 O O . ASN A 1 78 ? -4.333 9.695 -6.790 1.00 97.12 78 ASN A O 1
ATOM 639 N N . PRO A 1 79 ? -4.403 11.785 -7.616 1.00 97.19 79 PRO A N 1
ATOM 640 C CA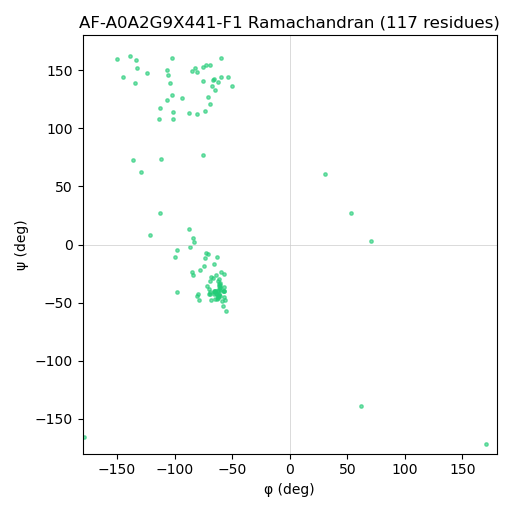 . PRO A 1 79 ? -4.797 12.398 -6.350 1.00 97.19 79 PRO A CA 1
ATOM 641 C C . PRO A 1 79 ? -6.114 11.843 -5.797 1.00 97.19 79 PRO A C 1
ATOM 643 O O . PRO A 1 79 ? -6.259 11.736 -4.586 1.00 97.19 79 PRO A O 1
ATOM 646 N N . ALA A 1 80 ? -7.058 11.432 -6.651 1.00 97.62 80 ALA A N 1
ATOM 647 C CA . ALA A 1 80 ? -8.342 10.889 -6.204 1.00 97.62 80 ALA A CA 1
ATOM 648 C C . ALA A 1 80 ? -8.190 9.550 -5.459 1.00 97.62 80 ALA A C 1
ATOM 650 O O . ALA A 1 80 ? -8.849 9.320 -4.445 1.00 97.62 80 ALA A O 1
ATOM 651 N N . ALA A 1 81 ? -7.307 8.668 -5.938 1.00 96.38 81 ALA A N 1
ATOM 652 C CA . ALA A 1 81 ? -7.040 7.399 -5.269 1.00 96.38 81 ALA A CA 1
ATOM 653 C C . ALA A 1 81 ? -6.280 7.603 -3.950 1.00 96.38 81 ALA A C 1
ATOM 655 O O . ALA A 1 81 ? -6.583 6.943 -2.956 1.00 96.38 81 ALA A O 1
ATOM 656 N N . VAL A 1 82 ? -5.333 8.548 -3.928 1.00 98.25 82 VAL A N 1
ATOM 657 C CA . VAL A 1 82 ? -4.613 8.941 -2.707 1.00 98.25 82 VAL A CA 1
ATOM 658 C C . VAL A 1 82 ? -5.577 9.522 -1.672 1.00 98.25 82 VAL A C 1
ATOM 660 O O . VAL A 1 82 ? -5.540 9.108 -0.515 1.00 98.25 82 VAL A O 1
ATOM 663 N N . GLU A 1 83 ? -6.479 10.414 -2.081 1.00 98.12 83 GLU A N 1
ATOM 664 C CA . GLU A 1 83 ? -7.447 11.050 -1.182 1.00 98.12 83 GLU A CA 1
ATOM 665 C C . GLU A 1 83 ? -8.394 10.030 -0.544 1.00 98.12 83 GLU A C 1
ATOM 667 O O . GLU A 1 83 ? -8.642 10.085 0.657 1.00 98.12 83 GLU A O 1
ATOM 672 N N . ARG A 1 84 ? -8.827 9.015 -1.303 1.00 97.75 84 ARG A N 1
ATOM 673 C CA . ARG A 1 84 ? -9.621 7.900 -0.766 1.00 97.75 84 ARG A CA 1
ATOM 674 C C . ARG A 1 84 ? -8.905 7.172 0.377 1.00 97.75 84 ARG A C 1
ATOM 676 O O . ARG A 1 84 ? -9.545 6.806 1.359 1.00 97.75 84 ARG A O 1
ATOM 683 N N . CYS A 1 85 ? -7.592 6.965 0.275 1.00 98.00 85 CYS A N 1
ATOM 684 C CA . CYS A 1 85 ? -6.800 6.389 1.364 1.00 98.00 85 CYS A CA 1
ATOM 685 C C . CYS A 1 85 ? -6.670 7.362 2.545 1.00 98.00 85 CYS A C 1
ATOM 687 O O . CYS A 1 85 ? -6.821 6.950 3.695 1.00 98.00 85 CYS A O 1
ATOM 689 N N . LEU A 1 86 ? -6.434 8.651 2.277 1.00 97.94 86 LEU A N 1
ATOM 690 C CA . LEU A 1 86 ? -6.345 9.681 3.317 1.00 97.94 86 LEU A CA 1
ATOM 691 C C . LEU A 1 86 ? -7.652 9.803 4.112 1.00 97.94 86 LEU A C 1
ATOM 693 O O . LEU A 1 86 ? -7.609 9.945 5.331 1.00 97.94 86 LEU A O 1
ATOM 697 N N . ASP A 1 87 ? -8.809 9.661 3.466 1.00 97.69 87 ASP A N 1
ATOM 698 C CA . ASP A 1 87 ? -10.111 9.657 4.135 1.00 97.69 87 ASP A CA 1
ATOM 699 C C . ASP A 1 87 ? -10.263 8.524 5.151 1.00 97.69 87 ASP A C 1
ATOM 701 O O . ASP A 1 87 ? -10.895 8.715 6.191 1.00 97.69 87 ASP A O 1
ATOM 705 N N . TRP A 1 88 ? -9.680 7.352 4.892 1.00 97.94 88 TRP A N 1
ATOM 706 C CA . TRP A 1 88 ? -9.610 6.280 5.886 1.00 97.94 88 TRP A CA 1
ATOM 707 C C . TRP A 1 88 ? -8.682 6.656 7.040 1.00 97.94 88 TRP A C 1
ATOM 709 O O . TRP A 1 88 ? -9.087 6.567 8.200 1.00 97.94 88 TRP A O 1
ATOM 719 N N . CYS A 1 89 ? -7.486 7.161 6.730 1.00 97.25 89 CYS A N 1
ATOM 720 C CA . CYS A 1 89 ? -6.497 7.569 7.730 1.00 97.25 89 CYS A CA 1
ATOM 721 C C . CYS A 1 89 ? -6.993 8.696 8.653 1.00 97.25 89 CYS A C 1
ATOM 723 O O . CYS A 1 89 ? -6.587 8.773 9.809 1.00 97.25 89 CYS A O 1
ATOM 725 N N . ARG A 1 90 ? -7.883 9.573 8.172 1.00 96.19 90 ARG A N 1
ATOM 726 C CA . ARG A 1 90 ? -8.489 10.650 8.978 1.00 96.19 90 ARG A CA 1
ATOM 727 C C . ARG A 1 90 ? -9.605 10.157 9.905 1.00 96.19 90 ARG A C 1
ATOM 729 O O . ARG A 1 90 ? -9.910 10.831 10.886 1.00 96.19 90 ARG A O 1
ATOM 736 N N . LYS A 1 91 ? -10.218 9.005 9.613 1.00 96.12 91 LYS A N 1
ATOM 737 C CA . LYS A 1 91 ? -11.303 8.416 10.421 1.00 96.12 91 LYS A CA 1
ATOM 738 C C . LYS A 1 91 ? -10.788 7.595 11.602 1.00 96.12 91 LYS A C 1
ATOM 740 O O . LYS A 1 91 ? -11.512 7.447 12.584 1.00 96.12 91 LYS A O 1
ATOM 745 N N . GLY A 1 92 ? -9.577 7.050 11.514 1.00 96.75 92 GLY A N 1
ATOM 746 C CA . GLY A 1 92 ? -9.020 6.187 12.550 1.00 96.75 92 GLY A CA 1
ATOM 747 C C . GLY A 1 92 ? -7.716 5.502 12.133 1.00 96.75 92 GLY A C 1
ATOM 748 O O . GLY A 1 92 ? -7.162 5.820 11.081 1.00 96.75 92 GLY A O 1
ATOM 749 N N . PRO A 1 93 ? -7.226 4.553 12.953 1.00 97.25 93 PRO A N 1
ATOM 750 C CA . PRO A 1 93 ? -6.113 3.677 12.596 1.00 97.25 93 PRO A CA 1
ATOM 751 C C . PRO A 1 93 ? -6.360 2.948 11.274 1.00 97.25 93 PRO A C 1
ATOM 753 O O . PRO A 1 93 ? -7.492 2.552 10.982 1.00 97.25 93 PRO A O 1
ATOM 756 N N . VAL A 1 94 ? -5.300 2.741 10.497 1.00 98.12 94 VAL A N 1
ATOM 757 C CA . VAL A 1 94 ? -5.361 2.026 9.217 1.00 98.12 94 VAL A CA 1
ATOM 758 C C . VAL A 1 94 ? -4.220 1.023 9.124 1.00 98.12 94 VAL A C 1
ATOM 760 O O . VAL A 1 94 ? -3.075 1.325 9.459 1.00 98.12 94 VAL A O 1
ATOM 763 N N . THR A 1 95 ? -4.528 -0.156 8.594 1.00 98.06 95 THR A N 1
ATOM 764 C CA . THR A 1 95 ? -3.559 -1.172 8.189 1.00 98.06 95 THR A CA 1
ATOM 765 C C . THR A 1 95 ? -3.579 -1.332 6.672 1.00 98.06 95 THR A C 1
ATOM 767 O O . THR A 1 95 ? -4.579 -1.747 6.084 1.00 98.06 95 THR A O 1
ATOM 770 N N . LEU A 1 96 ? -2.450 -1.030 6.035 1.00 98.19 96 LEU A N 1
ATOM 771 C CA . LEU A 1 96 ? -2.177 -1.323 4.634 1.00 98.19 96 LEU A CA 1
ATOM 772 C C . LEU A 1 96 ? -1.749 -2.787 4.511 1.00 98.19 96 LEU A C 1
ATOM 774 O O . LEU A 1 96 ? -0.684 -3.190 4.984 1.00 98.19 96 LEU A O 1
ATOM 778 N N . LEU A 1 97 ? -2.595 -3.587 3.875 1.00 97.62 97 LEU A N 1
ATOM 779 C CA . LEU A 1 97 ? -2.408 -5.018 3.700 1.00 97.62 97 LEU A CA 1
ATOM 780 C C . LEU A 1 97 ? -1.719 -5.330 2.373 1.00 97.62 97 LEU A C 1
ATOM 782 O O . LEU A 1 97 ? -2.211 -4.965 1.304 1.00 97.62 97 LEU A O 1
ATOM 786 N N . THR A 1 98 ? -0.620 -6.079 2.438 1.00 97.06 98 THR A N 1
ATOM 787 C CA . THR A 1 98 ? 0.123 -6.549 1.258 1.00 97.06 98 THR A CA 1
ATOM 788 C C . THR A 1 98 ? 0.478 -8.035 1.350 1.00 97.06 98 THR A C 1
ATOM 790 O O . THR A 1 98 ? 0.504 -8.639 2.418 1.00 97.06 98 THR A O 1
ATOM 793 N N . SER A 1 99 ? 0.743 -8.674 0.219 1.00 95.94 99 SER A N 1
ATOM 794 C CA . SER A 1 99 ? 1.283 -10.030 0.122 1.00 95.94 99 SER A CA 1
ATOM 795 C C . SER A 1 99 ? 2.796 -10.057 -0.096 1.00 95.94 99 SER A C 1
ATOM 797 O O . SER A 1 99 ? 3.379 -11.148 -0.046 1.00 95.94 99 SER A O 1
ATOM 799 N N . ALA A 1 100 ? 3.429 -8.887 -0.275 1.00 93.69 100 ALA A N 1
ATOM 800 C CA . ALA A 1 100 ? 4.871 -8.749 -0.452 1.00 93.69 100 ALA A CA 1
ATOM 801 C C . ALA A 1 100 ? 5.642 -9.499 0.645 1.00 93.69 100 ALA A C 1
ATOM 803 O O . ALA A 1 100 ? 5.255 -9.489 1.816 1.00 93.69 100 ALA A O 1
ATOM 804 N N . HIS A 1 101 ? 6.693 -10.219 0.247 1.00 89.94 101 HIS A N 1
ATOM 805 C CA . HIS A 1 101 ? 7.518 -10.991 1.176 1.00 89.94 101 HIS A CA 1
ATOM 806 C C . HIS A 1 101 ? 8.532 -10.104 1.903 1.00 89.94 101 HIS A C 1
ATOM 808 O O . HIS A 1 101 ? 8.690 -10.235 3.115 1.00 89.94 101 HIS A O 1
ATOM 814 N N . ASP A 1 102 ? 9.188 -9.207 1.164 1.00 91.50 102 ASP A N 1
ATOM 815 C CA . ASP A 1 102 ? 10.072 -8.192 1.729 1.00 91.50 102 ASP A CA 1
ATOM 816 C C . ASP A 1 102 ? 9.235 -7.163 2.499 1.00 91.50 102 ASP A C 1
ATOM 818 O O . ASP A 1 102 ? 8.318 -6.554 1.944 1.00 91.50 102 ASP A O 1
ATOM 822 N N . ARG A 1 103 ? 9.515 -7.010 3.795 1.00 88.62 103 ARG A N 1
ATOM 823 C CA . ARG A 1 103 ? 8.792 -6.093 4.685 1.00 88.62 103 ARG A CA 1
ATOM 824 C C . ARG A 1 103 ? 9.332 -4.669 4.633 1.00 88.62 103 ARG A C 1
ATOM 826 O O . ARG A 1 103 ? 8.590 -3.753 4.971 1.00 88.62 103 ARG A O 1
ATOM 833 N N . GLU A 1 104 ? 10.585 -4.499 4.232 1.00 87.69 104 GLU A N 1
ATOM 834 C CA . GLU A 1 104 ? 11.291 -3.218 4.246 1.00 87.69 104 GLU A CA 1
ATOM 835 C C . GLU A 1 104 ? 11.252 -2.566 2.860 1.00 87.69 104 GLU A C 1
ATOM 837 O O . GLU A 1 104 ? 10.964 -1.375 2.742 1.00 87.69 104 GLU A O 1
ATOM 842 N N . HIS A 1 105 ? 11.432 -3.362 1.802 1.00 90.06 105 HIS A N 1
ATOM 843 C CA . HIS A 1 105 ? 11.444 -2.903 0.413 1.00 90.06 105 HIS A CA 1
ATOM 844 C C . HIS A 1 105 ? 10.221 -3.418 -0.353 1.00 90.06 105 HIS A C 1
ATOM 846 O O . HIS A 1 105 ? 10.293 -4.317 -1.191 1.00 90.06 105 HIS A O 1
ATOM 852 N N . ASN A 1 106 ? 9.056 -2.836 -0.061 1.00 94.44 106 ASN A N 1
ATOM 853 C CA . ASN A 1 106 ? 7.833 -3.069 -0.829 1.00 94.44 106 ASN A CA 1
ATOM 854 C C . ASN A 1 106 ? 7.034 -1.776 -1.049 1.00 94.44 106 ASN A C 1
ATOM 856 O O . ASN A 1 106 ? 7.210 -0.770 -0.359 1.00 94.44 106 ASN A O 1
ATOM 860 N N . HIS A 1 107 ? 6.127 -1.802 -2.022 1.00 96.31 107 HIS A N 1
ATOM 861 C CA . HIS A 1 107 ? 5.323 -0.640 -2.400 1.00 96.31 107 HIS A CA 1
ATOM 862 C C . HIS A 1 107 ? 4.373 -0.166 -1.291 1.00 96.31 107 HIS A C 1
ATOM 864 O O . HIS A 1 107 ? 4.039 1.014 -1.258 1.00 96.31 107 HIS A O 1
ATOM 870 N N . ALA A 1 108 ? 3.945 -1.033 -0.367 1.00 97.69 108 ALA A N 1
ATOM 871 C CA . ALA A 1 108 ? 3.079 -0.625 0.739 1.00 97.69 108 ALA A CA 1
ATOM 872 C C . ALA A 1 108 ? 3.818 0.269 1.750 1.00 97.69 108 ALA A C 1
ATOM 874 O O . ALA A 1 108 ? 3.208 1.181 2.302 1.00 97.69 108 ALA A O 1
ATOM 875 N N . VAL A 1 109 ? 5.130 0.073 1.937 1.00 97.69 109 VAL A N 1
ATOM 876 C CA . VAL A 1 109 ? 5.982 0.966 2.746 1.00 97.69 109 VAL A CA 1
ATOM 877 C C . VAL A 1 109 ? 6.070 2.352 2.111 1.00 97.69 109 VAL A C 1
ATOM 879 O O . VAL A 1 109 ? 5.836 3.347 2.789 1.00 97.69 109 VAL A O 1
ATOM 882 N N . ILE A 1 110 ? 6.317 2.426 0.799 1.00 98.25 110 ILE A N 1
ATOM 883 C CA . ILE A 1 110 ? 6.350 3.711 0.080 1.00 98.25 110 ILE A CA 1
ATOM 884 C C . ILE A 1 110 ? 4.983 4.406 0.158 1.00 98.25 110 ILE A C 1
ATOM 886 O O . ILE A 1 110 ? 4.916 5.599 0.441 1.00 98.25 110 ILE A O 1
ATOM 890 N N . LEU A 1 111 ? 3.888 3.661 -0.034 1.00 98.50 111 LEU A N 1
ATOM 891 C CA . LEU A 1 111 ? 2.534 4.205 0.077 1.00 98.50 111 LEU A CA 1
ATOM 892 C C . LEU A 1 111 ? 2.243 4.737 1.486 1.00 98.50 111 LEU A C 1
ATOM 894 O O . LEU A 1 111 ? 1.665 5.814 1.607 1.00 98.50 111 LEU A O 1
ATOM 898 N N . ARG A 1 112 ? 2.647 4.016 2.542 1.00 98.12 112 ARG A N 1
ATOM 899 C CA . ARG A 1 112 ? 2.544 4.503 3.924 1.00 98.12 112 ARG A CA 1
ATOM 900 C C . ARG A 1 112 ? 3.248 5.848 4.056 1.00 98.12 112 ARG A C 1
ATOM 902 O O . ARG A 1 112 ? 2.594 6.815 4.427 1.00 98.12 112 ARG A O 1
ATOM 909 N N . ASP A 1 113 ? 4.535 5.911 3.717 1.00 97.88 113 ASP A N 1
ATOM 910 C CA . ASP A 1 113 ? 5.344 7.128 3.865 1.00 97.88 113 ASP A CA 1
ATOM 911 C C . ASP A 1 113 ? 4.727 8.303 3.080 1.00 97.88 113 ASP A C 1
ATOM 913 O O . ASP A 1 113 ? 4.648 9.432 3.568 1.00 97.88 113 ASP A O 1
ATOM 917 N N . TRP A 1 114 ? 4.222 8.023 1.875 1.00 98.25 114 TRP A N 1
ATOM 918 C CA . TRP A 1 114 ? 3.559 9.000 1.017 1.00 98.25 114 TRP A CA 1
ATOM 919 C C . TRP A 1 114 ? 2.283 9.580 1.636 1.00 98.25 114 TRP A C 1
ATOM 921 O O . TRP A 1 114 ? 2.060 10.793 1.566 1.00 98.25 114 TRP A O 1
ATOM 931 N N . LEU A 1 115 ? 1.438 8.723 2.217 1.00 97.81 115 LEU A N 1
ATOM 932 C CA . LEU A 1 115 ? 0.209 9.130 2.899 1.00 97.81 115 LEU A CA 1
ATOM 933 C C . LEU A 1 115 ? 0.531 9.876 4.197 1.00 97.81 115 LEU A C 1
ATOM 935 O O . LEU A 1 115 ? -0.055 10.919 4.462 1.00 97.81 115 LEU A O 1
ATOM 939 N N . GLU A 1 116 ? 1.500 9.390 4.970 1.00 96.69 116 GLU A N 1
ATOM 940 C CA . GLU A 1 116 ? 1.950 10.009 6.218 1.00 96.69 116 GLU A CA 1
ATOM 941 C C . GLU A 1 116 ? 2.495 11.427 6.043 1.00 96.69 116 GLU A C 1
ATOM 943 O O . GLU A 1 116 ? 2.317 12.259 6.929 1.00 96.69 116 GLU A O 1
ATOM 948 N N . ALA A 1 117 ? 3.133 11.719 4.908 1.00 96.44 117 ALA A N 1
ATOM 949 C CA . ALA A 1 117 ? 3.591 13.064 4.564 1.00 96.44 117 ALA A CA 1
ATOM 950 C C . ALA A 1 117 ? 2.445 14.041 4.215 1.00 96.44 117 ALA A C 1
ATOM 952 O O . ALA A 1 117 ? 2.694 15.229 4.016 1.00 96.44 117 ALA A O 1
ATOM 953 N N . ARG A 1 118 ? 1.204 13.548 4.096 1.00 95.12 118 ARG A N 1
ATOM 954 C CA . ARG A 1 118 ? 0.004 14.291 3.660 1.00 95.12 118 ARG A CA 1
ATOM 955 C C . ARG A 1 118 ? -1.126 14.287 4.700 1.00 95.12 118 ARG A C 1
ATOM 957 O O . ARG A 1 118 ? -2.232 14.732 4.388 1.00 95.12 118 ARG A O 1
ATOM 964 N N . LEU A 1 119 ? -0.855 13.776 5.903 1.00 90.88 119 LEU A N 1
ATOM 965 C CA . LEU A 1 119 ? -1.743 13.790 7.072 1.00 90.88 119 LEU A CA 1
ATOM 966 C C . LEU A 1 119 ? -1.340 14.899 8.043 1.00 90.88 119 LEU A C 1
ATOM 968 O O . LEU A 1 119 ? -2.261 15.593 8.527 1.00 90.88 119 LEU A O 1
#

Sequence (119 aa):
MARFPLIVARVYDPPESMAGAHLLVDRLWPRGISKARLRPDDWPKEVTPSTALRQWFHADAGSWPEFRERYEAELAANPAAVERCLDWCRKGPVTLLTSAHDREHNHAVILRDWLEARL

Foldseek 3Di:
DDQAAEAEDELPDDCVSFDAFEEAADLDDDPPDDCVSRVGPYYLSQLHADPVLVVCVVVVVDDLVVSLVVSLVSCVVCVPSLVVVLVRRVVHYYYHYDNDPDPCRDSSVSSSVSSVVVD

Secondary structure (DSSP, 8-state):
-----EEEEETTS-GGG--SEEEE-SSSPPTT--HHHH--SB--GGGSPPHHHHHHHHTT-S-HHHHHHHHHHHHHT-HHHHHHHHHHHHHS-EEEEE--S-SSSSHHHHHHHHHHTT-

Mean predicted aligned error: 3.06 Å

pLDDT: mean 94.43, std 5.82, range [55.75, 98.56]

Solvent-accessible surface area (backbone atoms only — not comparable to full-atom values): 7104 Å² total; per-residue (Å²): 130,89,83,50,60,78,43,75,35,43,76,83,56,62,73,88,70,55,50,72,46,35,33,36,52,43,75,61,83,55,84,98,59,52,69,87,74,64,65,52,78,40,66,59,45,77,63,30,74,50,70,67,58,52,51,44,52,74,64,70,71,63,52,71,71,57,51,49,55,54,42,52,50,55,44,67,75,33,56,70,49,49,46,59,53,48,57,50,44,74,74,34,33,25,18,41,28,31,72,66,82,53,83,80,78,38,70,60,51,54,50,46,55,58,51,63,78,74,110

=== Feature glossary ===
The record interleaves many kinds of information about one protein. Here is each kind framed as the question it answers.

Q: Are the domains correctly placed relative to each other?
A: Predicted aligned error is AlphaFold's pairwise confidence. Unlike pLDDT (per-residue), PAE is per-residue-pair and captures whether two parts of the structure are correctly placed relative to each other. Units are ångströms of expected positional error.

Q: Which residues are in helices, strands, or loops?
A: Eight-state secondary structure (DSSP): H is the canonical α-helix, G the tighter 3₁₀-helix, I the wider π-helix; E/B are β-structure, T and S are turns and bends, and '-' is everything else. DSSP derives these from the pattern of main-chain N–H···O=C hydrogen bonds, not from the sequence.

Q: What if only a Cα trace is available?
A: P-SEA three-state annotation labels each residue as helix, strand, or coil based purely on the geometry of the Cα trace. It serves as a fallback when the full backbone (and thus DSSP) is unavailable.

Q: What are the backbone torsion angles?
A: φ (phi) and ψ (psi) are the two rotatable backbone dihedrals per residue: φ is the C(i-1)–N–Cα–C torsion, ψ is the N–Cα–C–N(i+1) torsion, both in degrees on (−180°, 180°]. α-helical residues cluster near (−60°, −45°); β-strand residues near (−120°, +130°). A Ramachandran plot is simply a scatter of (φ, ψ) for every residue.

Q: What known structures does this most resemble?
A: Structural nearest neighbors (via Foldseek easy-search vs the PDB). Reported per hit: target PDB id, E-value, and alignment TM-score. A TM-score above ~0.5 is the conventional threshold for 'same fold'.

Q: What family and function is it annotated with?
A: Database cross-references. InterPro integrates a dozen domain/family signature databases into unified entries with residue-range hits. GO terms attach function/process/location labels with evidence codes. CATH codes position the fold in a four-level structural taxonomy. Organism is the NCBI-taxonomy species name.

Q: Which residues are buried vs exposed?
A: Solvent accessibility: the surface area of each residue that a 1.4 Å water probe can touch, in Å². When only backbone atoms are present the absolute values are lower than full-atom SASA (side chains contribute most of the area) and are flagged as backbone-only.

Q: What do the diagnostic plots show?
A: Three diagnostic plots accompany the record. The Cα contact map visualizes the tertiary structure as a 2D adjacency matrix (8 Å cutoff, sequence-local contacts suppressed). The Ramachandran plot shows the distribution of backbone (φ, ψ) torsions, with points in the α and β basins reflecting secondary structure content. The PAE plot shows AlphaFold's inter-residue confidence as a color matrix.

Q: What is the amino-acid chain?
A: The amino-acid sequence is the protein's primary structure: the linear order of residues from the N-terminus to the C-terminus, written in one-letter code. Everything else here — the 3D coordinates, the 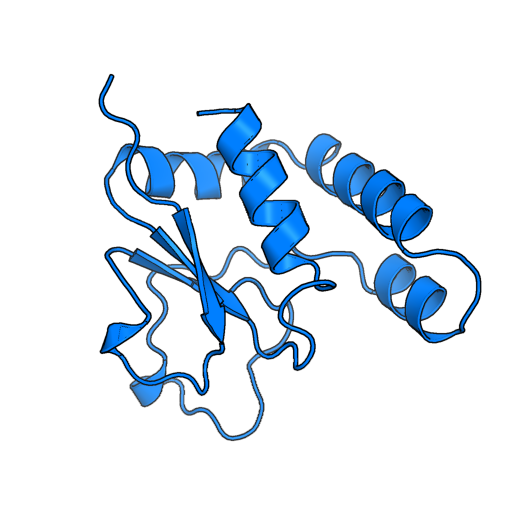secondary structure, the domain annotations — is ultimately a consequence of th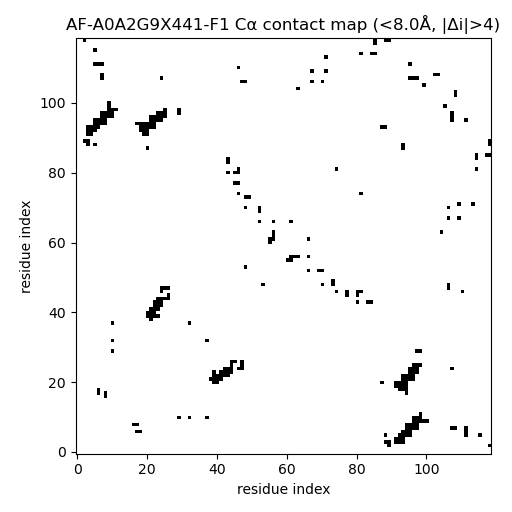is string.

Q: What do the rendered images show?
A: The six renders are orthographic views along the three Cartesian axes in both directions. Representation (cartoon, sticks, or surface) and color scheme (sequence-rainbow or by-chain) vary across proteins so the training set covers all the common visualization conventions.

Q: Where is each backbone atom in 3D?
A: The mmCIF table is the protein's shape written out atom by atom. For each backbone N, Cα, C, and carbonyl O, it records an (x, y, z) coordinate triple in Å plus the residue type, chain letter, and residue number.

Q: How mobile is each atom in the crystal?
A: For experimental (PDB) structures, the B-factor (temperature factor) quantifies the positional spread of each atom in the crystal — a combination of thermal vibration and static disorder — in units of Å². High B-factors mark flexible loops or poorly resolved regions; low B-factors mark the rigid, well-ordered core.

Q: How big and how compact is the whole molecule?
A: Three whole-structure scalars: the radius of gyration (RMS distance of Cα from centroid, in Å), the count of Cα–Cα contacts (pairs closer than 8 Å and separated by more than four residues in sequence — i.e. tertiary, not local, contacts), and the bounding-box dimensions. Together they distinguish compact globular folds from extended fibres or disordered chains.

Q: What does the local fold look like, residue by residue?
A: A 3Di character summarizes, for each residue, the relative orientation of the Cα frame of its nearest spatial neighbor. Because it encodes fold topology rather than chemistry, 3Di alignments detect remote structural similarity that sequence alignment misses.

Q: How confident is the AlphaFold model at each residue?
A: For AlphaFold models, the B-factor field carries pLDDT — the model's own estimate of local accuracy on a 0–100 scale. Regions with pLDDT<50 should be treated as essentially unmodeled; they often correspond to intrinsically disordered segments.